Protein AF-A0A138ZX22-F1 (afdb_monomer)

Secondary structure (DSSP, 8-state):
-EEEETHHHHHHHHHHTT--HHHHHHHS-SHHHHHS-HHHHHHHHHHHHHHTT--TT-BHHHHHHHH---EEEEEEETTTTEEEEEETTTSTTSBHHHHHHHHT--TTTSPPEEETTEEEEEGGGT-S--HHHHHTTS-EEEEEPPPSS-TTS---EEEEE-S----------

Organism: Gonapodya prolifera (strain JEL478) (NCBI:txid1344416)

Nearest PDB structures (foldseek):
  5fya-assembly1_B  TM=8.060E-01  e=3.673E-06  Pseudomonas aeruginosa PAO1
  4kyi-assembly4_G  TM=5.612E-01  e=1.450E-03  Legionella pneumophila subsp. pneumophila str. Philadelphia 1
  4kyi-assembly2_C  TM=5.123E-01  e=6.381E-04  Legionella pneumophila subsp. pneumophila str. Philadelphia 1
  4akf-assembly1_A-2  TM=5.218E-01  e=5.263E-03  Legionella pneumophila
  4kyi-assembly3_E  TM=4.974E-01  e=1.063E-02  Legionella pneumophila subsp. pneumophila str. Philadelphia 1

Mean predicted aligned error: 7.38 Å

Foldseek 3Di:
DKEWFAVLLLVRLLVLLPDDPVNVCVQCVDVCSRLPALVSVLVSSQVSSVVSVHHSQAFLQNSCVVSVDWYWAWWQWPVVRAIDTDHCVRRGNHGSSLSNSQRNQAPPRHAWGDDPNITTHHRLVHPQFPVVVVVPPADKDKDWDDDPVDNPDRTIIMIDGDPDDDDRDDDDD

InterPro domains:
  IPR002641 Patatin-like phospholipase domain [PF01734] (1-134)
  IPR002641 Patatin-like phospholipase domain [PS51635] (1-135)
  IPR016035 Acyl transferase/acyl hydrolase/lysophospholipase [SSF52151] (2-134)

Radius of gyration: 15.32 Å; Cα contacts (8 Å, |Δi|>4): 337; chains: 1; bounding box: 40×38×37 Å

pLDDT: mean 84.05, std 19.51, range [26.23, 98.75]

Sequence (173 aa):
MWVGVSVGGLIAALMVAGYSPEELYNVIKNPEDLLGDHDARKVMVESLLQKRGFSPTVTLRDFAAATKKTLILVATSLNRGGPVYLSHMTAPDTTVVDAACATSAIPLYFPPVSFDGDTFVDGCISDPYPVDIACITRPTLGIRIKDSAHPGMCGASVLGVGSHVGPCLTEWK

Structure (mmCIF, N/CA/C/O backbone):
data_AF-A0A138ZX22-F1
#
_entry.id   AF-A0A138ZX22-F1
#
loop_
_atom_site.group_PDB
_atom_site.id
_atom_site.type_symbol
_atom_site.label_atom_id
_atom_site.label_alt_id
_atom_site.label_comp_id
_atom_site.label_asym_id
_atom_site.label_entity_id
_atom_site.label_seq_id
_atom_site.pdbx_PDB_ins_code
_atom_site.Cartn_x
_atom_site.Cartn_y
_atom_site.Cartn_z
_atom_site.occupancy
_atom_site.B_iso_or_equiv
_atom_site.auth_seq_id
_atom_site.auth_comp_id
_atom_site.auth_asym_id
_atom_site.auth_atom_id
_atom_site.pdbx_PDB_model_num
ATOM 1 N N . MET A 1 1 ? -14.812 3.853 -1.552 1.00 88.06 1 MET A N 1
ATOM 2 C CA . MET A 1 1 ? -13.707 3.083 -2.157 1.00 88.06 1 MET A CA 1
ATOM 3 C C . MET A 1 1 ? -12.515 4.013 -2.243 1.00 88.06 1 MET A C 1
ATOM 5 O O . MET A 1 1 ? -12.723 5.213 -2.388 1.00 88.06 1 MET A O 1
ATOM 9 N N . TRP A 1 2 ? -11.319 3.466 -2.096 1.00 94.00 2 TRP A N 1
ATOM 10 C CA . TRP A 1 2 ? -10.052 4.174 -2.195 1.00 94.00 2 TRP A CA 1
ATOM 11 C C . TRP A 1 2 ? -9.176 3.428 -3.183 1.00 94.00 2 TRP A C 1
ATOM 13 O O . TRP A 1 2 ? -9.053 2.207 -3.076 1.00 94.00 2 TRP A O 1
ATOM 23 N N . VAL A 1 3 ? -8.605 4.154 -4.135 1.00 94.12 3 VAL A N 1
ATOM 24 C CA . VAL A 1 3 ? -7.662 3.610 -5.111 1.00 94.12 3 VAL A CA 1
ATOM 25 C C . VAL A 1 3 ? -6.407 4.463 -5.055 1.00 94.12 3 VAL A C 1
ATOM 27 O O . VAL A 1 3 ? -6.500 5.689 -5.065 1.00 94.12 3 VAL A O 1
ATOM 30 N N . GLY A 1 4 ? -5.241 3.840 -4.961 1.00 94.00 4 GLY A N 1
ATOM 31 C CA . GLY A 1 4 ? -3.985 4.572 -4.910 1.00 94.00 4 GLY A CA 1
ATOM 32 C C . GLY A 1 4 ? -2.848 3.809 -5.563 1.00 94.00 4 GLY A C 1
ATOM 33 O O . GLY A 1 4 ? -2.847 2.577 -5.609 1.00 94.00 4 GLY A O 1
ATOM 34 N N . VAL A 1 5 ? -1.884 4.572 -6.064 1.00 94.88 5 VAL A N 1
ATOM 35 C CA . VAL A 1 5 ? -0.669 4.064 -6.697 1.00 94.88 5 VAL A CA 1
ATOM 36 C C . VAL A 1 5 ? 0.559 4.727 -6.082 1.00 94.88 5 VAL A C 1
ATOM 38 O O . VAL A 1 5 ? 0.539 5.930 -5.793 1.00 94.88 5 VAL A O 1
ATOM 41 N N . SER A 1 6 ? 1.616 3.947 -5.853 1.00 93.88 6 SER A N 1
ATOM 42 C CA . SER A 1 6 ? 2.861 4.409 -5.238 1.00 93.88 6 SER A CA 1
ATOM 43 C C . SER A 1 6 ? 2.597 5.119 -3.899 1.00 93.88 6 SER A C 1
ATOM 45 O O . SER A 1 6 ? 1.847 4.612 -3.061 1.00 93.88 6 SER A O 1
ATOM 47 N N . VAL A 1 7 ? 3.145 6.319 -3.692 1.00 90.50 7 VAL A N 1
ATOM 48 C CA . VAL A 1 7 ? 2.872 7.164 -2.513 1.00 90.50 7 VAL A CA 1
ATOM 49 C C . VAL A 1 7 ? 1.371 7.399 -2.302 1.00 90.50 7 VAL A C 1
ATOM 51 O O . VAL A 1 7 ? 0.897 7.392 -1.167 1.00 90.50 7 VAL A O 1
ATOM 54 N N . GLY A 1 8 ? 0.591 7.544 -3.375 1.00 91.62 8 GLY A N 1
ATOM 55 C CA . GLY A 1 8 ? -0.863 7.670 -3.274 1.00 91.62 8 GLY A CA 1
ATOM 56 C C . GLY A 1 8 ? -1.540 6.403 -2.740 1.00 91.62 8 GLY A C 1
ATOM 57 O O . GLY A 1 8 ? -2.554 6.497 -2.052 1.00 91.62 8 GLY A O 1
ATOM 58 N N . GLY A 1 9 ? -0.948 5.230 -2.979 1.00 94.31 9 GLY A N 1
ATOM 59 C CA . GLY A 1 9 ? -1.344 3.954 -2.381 1.00 94.31 9 GLY A CA 1
ATOM 60 C C . GLY A 1 9 ? -1.073 3.895 -0.878 1.00 94.31 9 GLY A C 1
ATOM 61 O O . GLY A 1 9 ? -1.960 3.514 -0.112 1.00 94.31 9 GLY A O 1
ATOM 62 N N . LEU A 1 10 ? 0.103 4.358 -0.439 1.00 93.50 10 LEU A N 1
ATOM 63 C CA . LEU A 1 10 ? 0.443 4.478 0.987 1.00 93.50 10 LEU A CA 1
ATOM 64 C C . LEU A 1 10 ? -0.539 5.406 1.714 1.00 93.50 10 LEU A C 1
ATOM 66 O O . LEU A 1 10 ? -1.124 5.031 2.731 1.00 93.50 10 LEU A O 1
ATOM 70 N N . ILE A 1 11 ? -0.780 6.592 1.148 1.00 93.56 11 ILE A N 1
ATOM 71 C CA . ILE A 1 11 ? -1.742 7.568 1.674 1.00 93.56 11 ILE A CA 1
ATOM 72 C C . ILE A 1 11 ? -3.144 6.952 1.731 1.00 93.56 11 ILE A C 1
ATOM 74 O O . ILE A 1 11 ? -3.789 7.009 2.777 1.00 93.56 11 ILE A O 1
ATOM 78 N N . ALA A 1 12 ? -3.606 6.309 0.653 1.00 94.75 12 ALA A N 1
ATOM 79 C CA . ALA A 1 12 ? -4.914 5.657 0.613 1.00 94.75 12 ALA A CA 1
ATOM 80 C C . ALA A 1 12 ? -5.066 4.590 1.708 1.00 94.75 12 ALA A C 1
ATOM 82 O O . ALA A 1 12 ? -6.082 4.572 2.405 1.00 94.75 12 ALA A O 1
ATOM 83 N N . ALA A 1 13 ? -4.061 3.730 1.896 1.00 96.56 13 ALA A N 1
ATOM 84 C CA . ALA A 1 13 ? -4.084 2.690 2.921 1.00 96.56 13 ALA A CA 1
ATOM 85 C C . ALA A 1 13 ? -4.209 3.286 4.332 1.00 96.56 13 ALA A C 1
ATOM 87 O O . ALA A 1 13 ? -5.062 2.858 5.116 1.00 96.56 13 ALA A O 1
ATOM 88 N N . LEU A 1 14 ? -3.431 4.328 4.637 1.00 95.75 14 LEU A N 1
ATOM 89 C CA . LEU A 1 14 ? -3.465 4.978 5.947 1.00 95.75 14 LEU A CA 1
ATOM 90 C C . LEU A 1 14 ? -4.763 5.777 6.173 1.00 95.75 14 LEU A C 1
ATOM 92 O O . LEU A 1 14 ? -5.339 5.724 7.261 1.00 95.75 14 LEU A O 1
ATOM 96 N N . MET A 1 15 ? -5.302 6.446 5.150 1.00 95.81 15 MET A N 1
ATOM 97 C CA . MET A 1 15 ? -6.623 7.089 5.241 1.00 95.81 15 MET A CA 1
ATOM 98 C C . MET A 1 15 ? -7.744 6.066 5.480 1.00 95.81 15 MET A C 1
ATOM 100 O O . MET A 1 15 ? -8.677 6.313 6.255 1.00 95.81 15 MET A O 1
ATOM 104 N N . VAL A 1 16 ? -7.664 4.884 4.858 1.00 97.00 16 VAL A N 1
ATOM 105 C CA . VAL A 1 16 ? -8.605 3.785 5.123 1.00 97.00 16 VAL A CA 1
ATOM 106 C C . VAL A 1 16 ? -8.474 3.286 6.563 1.00 97.00 16 VAL A C 1
ATOM 108 O O . VAL A 1 16 ? -9.510 3.098 7.208 1.00 97.00 16 VAL A O 1
ATOM 111 N N . ALA A 1 17 ? -7.244 3.186 7.081 1.00 96.94 17 ALA A N 1
ATOM 112 C CA . ALA A 1 17 ? -6.942 2.830 8.471 1.00 96.94 17 ALA A CA 1
ATOM 113 C C . ALA A 1 17 ? -7.414 3.880 9.499 1.00 96.94 17 ALA A C 1
ATOM 115 O O . ALA A 1 17 ? -7.416 3.605 10.696 1.00 96.94 17 ALA A O 1
ATOM 116 N N . GLY A 1 18 ? -7.845 5.064 9.051 1.00 96.31 18 GLY A N 1
ATOM 117 C CA . GLY A 1 18 ? -8.463 6.088 9.897 1.00 96.31 18 GLY A CA 1
ATOM 118 C C . GLY A 1 18 ? -7.591 7.307 10.182 1.00 96.31 18 GLY A C 1
ATOM 119 O O . GLY A 1 18 ? -7.958 8.102 11.039 1.00 96.31 18 GLY A O 1
ATOM 120 N N . TYR A 1 19 ? -6.465 7.475 9.485 1.00 95.88 19 TYR A N 1
ATOM 121 C CA . TYR A 1 19 ? -5.678 8.704 9.570 1.00 95.88 19 TYR A CA 1
ATOM 122 C C . TYR A 1 19 ? -6.355 9.876 8.847 1.00 95.88 19 TYR A C 1
ATOM 124 O O . TYR A 1 19 ? -6.891 9.716 7.745 1.00 95.88 19 TYR A O 1
ATOM 132 N N . SER A 1 20 ? -6.295 11.064 9.449 1.00 94.62 20 SER A N 1
ATOM 133 C CA . SER A 1 20 ? -6.691 12.315 8.798 1.00 94.62 20 SER A CA 1
ATOM 134 C C . SER A 1 20 ? -5.573 12.847 7.883 1.00 94.62 20 SER A C 1
ATOM 136 O O . SER A 1 20 ? -4.402 12.523 8.093 1.00 94.62 20 SER A O 1
ATOM 138 N N . PRO A 1 21 ? -5.884 13.701 6.887 1.00 90.69 21 PRO A N 1
ATOM 139 C CA . PRO A 1 21 ? -4.858 14.343 6.061 1.00 90.69 21 PRO A CA 1
ATOM 140 C C . PRO A 1 21 ? -3.802 15.116 6.866 1.00 90.69 21 PRO A C 1
ATOM 142 O O . PRO A 1 21 ? -2.635 15.121 6.491 1.00 90.69 21 PRO A O 1
ATOM 145 N N . GLU A 1 22 ? -4.194 15.735 7.981 1.00 92.00 22 GLU A N 1
ATOM 146 C CA . GLU A 1 22 ? -3.284 16.475 8.864 1.00 92.00 22 GLU A CA 1
ATOM 147 C C . GLU A 1 22 ? -2.315 15.538 9.596 1.00 92.00 22 GLU A C 1
ATOM 149 O O . GLU A 1 22 ? -1.114 15.799 9.661 1.00 92.00 22 GLU A O 1
ATOM 154 N N . GLU A 1 23 ? -2.812 14.410 10.107 1.00 93.56 23 GLU A N 1
ATOM 155 C CA . GLU A 1 23 ? -1.958 13.403 10.737 1.00 93.56 23 GLU A CA 1
ATOM 156 C C . GLU A 1 23 ? -0.982 12.802 9.731 1.00 93.56 23 GLU A C 1
ATOM 158 O O . GLU A 1 23 ? 0.188 12.617 10.057 1.00 93.56 23 GLU A O 1
ATOM 163 N N . LEU A 1 24 ? -1.445 12.539 8.504 1.00 91.44 24 LEU A N 1
ATOM 164 C CA . LEU A 1 24 ? -0.574 12.062 7.438 1.00 91.44 24 LEU A CA 1
ATOM 165 C C . LEU A 1 24 ? 0.493 13.090 7.115 1.00 91.44 24 LEU A C 1
ATOM 167 O O . LEU A 1 24 ? 1.662 12.735 7.148 1.00 91.44 24 LEU A O 1
ATOM 171 N N . TYR A 1 25 ? 0.128 14.355 6.905 1.00 89.88 25 TYR A N 1
ATOM 172 C CA . TYR A 1 25 ? 1.103 15.415 6.663 1.00 89.88 25 TYR A CA 1
ATOM 173 C C . TYR A 1 25 ? 2.203 15.430 7.729 1.00 89.88 25 TYR A C 1
ATOM 175 O O . TYR A 1 25 ? 3.375 15.478 7.387 1.00 89.88 25 TYR A O 1
ATOM 183 N N . ASN A 1 26 ? 1.856 15.286 9.008 1.00 88.94 26 ASN A N 1
ATOM 184 C CA . ASN A 1 26 ? 2.845 15.255 10.087 1.00 88.94 26 ASN A CA 1
ATOM 185 C C . ASN A 1 26 ? 3.768 14.023 10.061 1.00 88.94 26 ASN A C 1
ATOM 187 O O . ASN A 1 26 ? 4.890 14.104 10.563 1.00 88.94 26 ASN A O 1
ATOM 191 N N . VAL A 1 27 ? 3.303 12.907 9.495 1.00 86.06 27 VAL A N 1
ATOM 192 C CA . VAL A 1 27 ? 4.064 11.658 9.332 1.00 86.06 27 VAL A CA 1
ATOM 193 C C . VAL A 1 27 ? 4.952 11.680 8.086 1.00 86.06 27 VAL A C 1
ATOM 195 O O . VAL A 1 27 ? 6.053 11.154 8.148 1.00 86.06 27 VAL A O 1
ATOM 198 N N . ILE A 1 28 ? 4.490 12.270 6.977 1.00 83.44 28 ILE A N 1
ATOM 199 C CA . ILE A 1 28 ? 5.174 12.244 5.665 1.00 83.44 28 ILE A CA 1
ATOM 200 C C . ILE A 1 28 ? 5.646 13.630 5.203 1.00 83.44 28 ILE A C 1
ATOM 202 O O . ILE A 1 28 ? 5.726 13.902 4.004 1.00 83.44 28 ILE A O 1
ATOM 206 N N . LYS A 1 29 ? 5.912 14.542 6.144 1.00 82.94 29 LYS A N 1
ATOM 207 C CA . LYS A 1 29 ? 6.287 15.931 5.828 1.00 82.94 29 LYS A CA 1
ATOM 208 C C . LYS A 1 29 ? 7.636 16.036 5.123 1.00 82.94 29 LYS A C 1
ATOM 210 O O . LYS A 1 29 ? 7.840 17.014 4.404 1.00 82.94 29 LYS A O 1
ATOM 215 N N . ASN A 1 30 ? 8.548 15.085 5.341 1.00 80.38 30 ASN A N 1
ATOM 216 C CA . ASN A 1 30 ? 9.858 15.116 4.714 1.00 80.38 30 ASN A CA 1
ATOM 217 C C . ASN A 1 30 ? 9.965 14.052 3.607 1.00 80.38 30 ASN A C 1
ATOM 219 O O . ASN A 1 30 ? 9.443 12.945 3.760 1.00 80.38 30 ASN A O 1
ATOM 223 N N . PRO A 1 31 ? 10.664 14.340 2.495 1.00 71.44 31 PRO A N 1
ATOM 224 C CA . PRO A 1 31 ? 10.849 13.379 1.409 1.00 71.44 31 PRO A CA 1
ATOM 225 C C . PRO A 1 31 ? 11.473 12.049 1.852 1.00 71.44 31 PRO A C 1
ATOM 227 O O . PRO A 1 31 ? 11.092 10.998 1.340 1.00 71.44 31 PRO A O 1
ATOM 230 N N . GLU A 1 32 ? 12.398 12.075 2.813 1.00 76.06 32 GLU A N 1
ATOM 231 C CA . GLU A 1 32 ? 13.055 10.892 3.380 1.00 76.06 32 GLU A CA 1
ATOM 232 C C . GLU A 1 32 ? 12.098 9.938 4.108 1.00 76.06 32 GLU A C 1
ATOM 234 O O . GLU A 1 32 ? 12.382 8.745 4.182 1.00 76.06 32 GLU A O 1
ATOM 239 N N . ASP A 1 33 ? 10.938 10.416 4.567 1.00 74.12 33 ASP A N 1
ATOM 240 C CA . ASP A 1 33 ? 9.917 9.566 5.192 1.00 74.12 33 ASP A CA 1
ATOM 241 C C . ASP A 1 33 ? 9.273 8.618 4.153 1.00 74.12 33 ASP A C 1
ATOM 243 O O . ASP A 1 33 ? 8.776 7.542 4.485 1.00 74.12 33 ASP A O 1
ATOM 247 N N . LEU A 1 34 ? 9.306 8.997 2.867 1.00 72.81 34 LEU A N 1
ATOM 248 C CA . LEU A 1 34 ? 8.736 8.239 1.745 1.00 72.81 34 LEU A CA 1
ATOM 249 C C . LEU A 1 34 ? 9.798 7.562 0.869 1.00 72.81 34 LEU A C 1
ATOM 251 O O . LEU A 1 34 ? 9.573 6.465 0.353 1.00 72.81 34 LEU A O 1
ATOM 255 N N . LEU A 1 35 ? 10.934 8.235 0.686 1.00 72.06 35 LEU A N 1
ATOM 256 C CA . LEU A 1 35 ? 12.061 7.814 -0.146 1.00 72.06 35 LEU A CA 1
ATOM 257 C C . LEU A 1 35 ? 13.216 7.249 0.691 1.00 72.06 35 LEU A C 1
ATOM 259 O O . LEU A 1 35 ? 14.313 7.081 0.177 1.00 72.06 35 LEU A O 1
ATOM 263 N N . GLY A 1 36 ? 13.015 6.991 1.979 1.00 75.00 36 GLY A N 1
ATOM 264 C CA . GLY A 1 36 ? 14.026 6.373 2.832 1.00 75.00 36 GLY A CA 1
ATOM 265 C C . GLY A 1 36 ? 14.321 4.919 2.457 1.00 75.00 36 GLY A C 1
ATOM 266 O O . GLY A 1 36 ? 13.964 4.436 1.387 1.00 75.00 36 GLY A O 1
ATOM 267 N N . ASP A 1 37 ? 14.974 4.204 3.365 1.00 82.06 37 ASP A N 1
ATOM 268 C CA . ASP A 1 37 ? 15.266 2.780 3.215 1.00 82.06 37 ASP A CA 1
ATOM 269 C C . ASP A 1 37 ? 13.985 1.916 3.083 1.00 82.06 37 ASP A C 1
ATOM 271 O O . ASP A 1 37 ? 12.946 2.216 3.683 1.00 82.06 37 ASP A O 1
ATOM 275 N N . HIS A 1 38 ? 14.045 0.840 2.286 1.00 81.25 38 HIS A N 1
ATOM 276 C CA . HIS A 1 38 ? 12.888 -0.031 2.031 1.00 81.25 38 HIS A CA 1
ATOM 277 C C . HIS A 1 38 ? 12.349 -0.670 3.314 1.00 81.25 38 HIS A C 1
ATOM 279 O O . HIS A 1 38 ? 11.132 -0.673 3.538 1.00 81.25 38 HIS A O 1
ATOM 285 N N . ASP A 1 39 ? 13.247 -1.187 4.155 1.00 86.19 39 ASP A N 1
ATOM 286 C CA . ASP A 1 39 ? 12.878 -1.851 5.402 1.00 86.19 39 ASP A CA 1
ATOM 287 C C . ASP A 1 39 ? 12.327 -0.824 6.391 1.00 86.19 39 ASP A C 1
ATOM 289 O O . ASP A 1 39 ? 11.290 -1.059 7.016 1.00 86.19 39 ASP A O 1
ATOM 293 N N . ALA A 1 40 ? 12.933 0.365 6.455 1.00 85.25 40 ALA A N 1
ATOM 294 C CA . ALA A 1 40 ? 12.416 1.476 7.253 1.00 85.25 40 ALA A CA 1
ATOM 295 C C . ALA A 1 40 ? 10.981 1.863 6.852 1.00 85.25 40 ALA A C 1
ATOM 297 O O . ALA A 1 40 ? 10.125 2.056 7.719 1.00 85.25 40 ALA A O 1
ATOM 298 N N . ARG A 1 41 ? 10.677 1.916 5.550 1.00 85.69 41 ARG A N 1
ATOM 299 C CA . ARG A 1 41 ? 9.323 2.205 5.057 1.00 85.69 41 ARG A CA 1
ATOM 300 C C . ARG A 1 41 ? 8.336 1.095 5.414 1.00 85.69 41 ARG A C 1
ATOM 302 O O . ARG A 1 41 ? 7.218 1.394 5.833 1.00 85.69 41 ARG A O 1
ATOM 309 N N . LYS A 1 42 ? 8.728 -0.175 5.272 1.00 91.25 42 LYS A N 1
ATOM 310 C CA . LYS A 1 42 ? 7.896 -1.314 5.688 1.00 91.25 42 LYS A CA 1
ATOM 311 C C . LYS A 1 42 ? 7.548 -1.214 7.176 1.00 91.25 42 LYS A C 1
ATOM 313 O O . LYS A 1 42 ? 6.369 -1.220 7.529 1.00 91.25 42 LYS A O 1
ATOM 318 N N . VAL A 1 43 ? 8.558 -1.007 8.021 1.00 92.19 43 VAL A N 1
ATOM 319 C CA . VAL A 1 43 ? 8.403 -0.817 9.472 1.00 92.19 43 VAL A CA 1
ATOM 320 C C . VAL A 1 43 ? 7.527 0.398 9.791 1.00 92.19 43 VAL A C 1
ATOM 322 O O . VAL A 1 43 ? 6.700 0.345 10.704 1.00 92.19 43 VAL A O 1
ATOM 325 N N . MET A 1 44 ? 7.653 1.489 9.031 1.00 90.94 44 MET A N 1
ATOM 326 C CA . MET A 1 44 ? 6.793 2.662 9.182 1.00 90.94 44 MET A CA 1
ATOM 327 C C . MET A 1 44 ? 5.321 2.306 8.938 1.00 90.94 44 MET A C 1
ATOM 329 O O . MET A 1 44 ? 4.477 2.621 9.780 1.00 90.94 44 MET A O 1
ATOM 333 N N . VAL A 1 45 ? 4.998 1.634 7.828 1.00 93.38 45 VAL A N 1
ATOM 334 C CA . VAL A 1 45 ? 3.613 1.239 7.516 1.00 93.38 45 VAL A CA 1
ATOM 335 C C . VAL A 1 45 ? 3.067 0.287 8.584 1.00 93.38 45 VAL A C 1
ATOM 337 O O . VAL A 1 45 ? 1.958 0.501 9.074 1.00 93.38 45 VAL A O 1
ATOM 340 N N . GLU A 1 46 ? 3.853 -0.706 9.008 1.00 96.00 46 GLU A N 1
ATOM 341 C CA . GLU A 1 46 ? 3.495 -1.624 10.098 1.00 96.00 46 GLU A CA 1
ATOM 342 C C . GLU A 1 46 ? 3.176 -0.869 11.397 1.00 96.00 46 GLU A C 1
ATOM 344 O O . GLU A 1 46 ? 2.112 -1.065 11.988 1.00 96.00 46 GLU A O 1
ATOM 349 N N . SER A 1 47 ? 4.054 0.050 11.810 1.00 95.38 47 SER A N 1
ATOM 350 C CA . SER A 1 47 ? 3.882 0.844 13.030 1.00 95.38 47 SER A CA 1
ATOM 351 C C . SER A 1 47 ? 2.638 1.735 12.977 1.00 95.38 47 SER A C 1
ATOM 353 O O . SER A 1 47 ? 1.915 1.865 13.968 1.00 95.38 47 SER A O 1
ATOM 355 N N . LEU A 1 48 ? 2.356 2.349 11.826 1.00 95.50 48 LEU A N 1
ATOM 356 C CA . LEU A 1 48 ? 1.175 3.196 11.649 1.00 95.50 48 LEU A CA 1
ATOM 357 C C . LEU A 1 48 ? -0.122 2.373 11.661 1.00 95.50 48 LEU A C 1
ATOM 3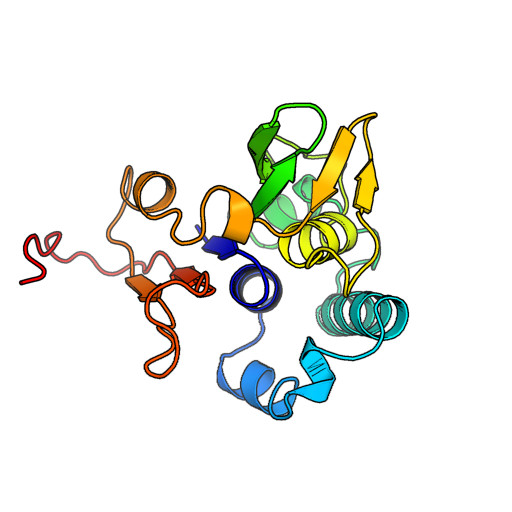59 O O . LEU A 1 48 ? -1.101 2.768 12.293 1.00 95.50 48 LEU A O 1
ATOM 363 N N . LEU A 1 49 ? -0.132 1.190 11.045 1.00 97.50 49 LEU A N 1
ATOM 364 C CA . LEU A 1 49 ? -1.272 0.274 11.130 1.00 97.50 49 LEU A CA 1
ATOM 365 C C . LEU A 1 49 ? -1.516 -0.190 12.574 1.00 97.50 49 LEU A C 1
ATOM 367 O O . LEU A 1 49 ? -2.652 -0.132 13.055 1.00 97.50 49 LEU A O 1
ATOM 371 N N . GLN A 1 50 ? -0.455 -0.541 13.305 1.00 97.75 50 GLN A N 1
ATOM 372 C CA . GLN A 1 50 ? -0.539 -0.908 14.723 1.00 97.75 50 GLN A CA 1
ATOM 373 C C . GLN A 1 50 ? -1.107 0.212 15.593 1.00 97.75 50 GLN A C 1
ATOM 375 O O . GLN A 1 50 ? -1.971 -0.040 16.433 1.00 97.75 50 GLN A O 1
ATOM 380 N N . LYS A 1 51 ? -0.697 1.466 15.363 1.00 97.31 51 LYS A N 1
ATOM 381 C CA . LYS A 1 51 ? -1.246 2.645 16.063 1.00 97.31 51 LYS A CA 1
ATOM 382 C C . LYS A 1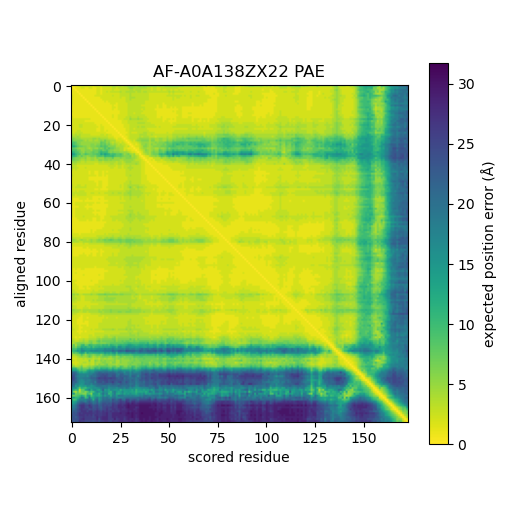 51 ? -2.749 2.842 15.830 1.00 97.31 51 LYS A C 1
ATOM 384 O O . LYS A 1 51 ? -3.394 3.548 16.604 1.00 97.31 51 LYS A O 1
ATOM 389 N N . ARG A 1 52 ? -3.317 2.220 14.792 1.00 97.31 52 ARG A N 1
ATOM 390 C CA . ARG A 1 52 ? -4.760 2.191 14.503 1.00 97.31 52 ARG A CA 1
ATOM 391 C C . ARG A 1 52 ? -5.440 0.875 14.880 1.00 97.31 52 ARG A C 1
ATOM 393 O O . ARG A 1 52 ? -6.603 0.679 14.547 1.00 97.31 52 ARG A O 1
ATOM 400 N N . GLY A 1 53 ? -4.750 0.004 15.614 1.00 97.56 53 GLY A N 1
ATOM 401 C CA . GLY A 1 53 ? -5.300 -1.255 16.114 1.00 97.56 53 GLY A CA 1
ATOM 402 C C . GLY A 1 53 ? -5.303 -2.391 15.092 1.00 97.56 53 GLY A C 1
ATOM 403 O O . GLY A 1 53 ? -5.973 -3.396 15.313 1.00 97.56 53 GLY A O 1
ATOM 404 N N . PHE A 1 54 ? -4.567 -2.259 13.986 1.00 98.25 54 PHE A N 1
ATOM 405 C CA . PHE A 1 54 ? -4.408 -3.330 13.006 1.00 98.25 54 PHE A CA 1
ATOM 406 C C . PHE A 1 54 ? -3.133 -4.138 13.265 1.00 98.25 54 PHE A C 1
ATOM 408 O O . PHE A 1 54 ? -2.099 -3.593 13.647 1.00 98.25 54 PHE A O 1
ATOM 415 N N . SER A 1 55 ? -3.187 -5.449 13.021 1.00 97.81 55 SER A N 1
ATOM 416 C CA . SER A 1 55 ? -1.982 -6.286 13.003 1.00 97.81 55 SER A CA 1
ATOM 417 C C . SER A 1 55 ? -1.039 -5.844 11.868 1.00 97.81 55 SER A C 1
ATOM 419 O O . SER A 1 55 ? -1.540 -5.542 10.784 1.00 97.81 55 SER A O 1
ATOM 421 N N . PRO A 1 56 ? 0.299 -5.887 12.038 1.00 95.81 56 PRO A N 1
ATOM 422 C CA . PRO A 1 56 ? 1.260 -5.727 10.935 1.00 95.81 56 PRO A CA 1
ATOM 423 C C . PRO A 1 56 ? 1.000 -6.675 9.762 1.00 95.81 56 PRO A C 1
ATOM 425 O O . PRO A 1 56 ? 1.265 -6.354 8.612 1.00 95.81 56 PRO A O 1
ATOM 428 N N . THR A 1 57 ? 0.439 -7.845 10.057 1.00 97.69 57 THR A N 1
ATOM 429 C CA . THR A 1 57 ? 0.115 -8.887 9.082 1.00 97.69 57 THR A CA 1
ATOM 430 C C . THR A 1 57 ? -1.362 -8.895 8.691 1.00 97.69 57 THR A C 1
ATOM 432 O O . THR A 1 57 ? -1.850 -9.896 8.174 1.00 97.69 57 THR A O 1
ATOM 435 N N . VAL A 1 58 ? -2.109 -7.814 8.962 1.00 98.56 58 VAL A N 1
ATOM 436 C CA . VAL A 1 58 ? -3.527 -7.736 8.587 1.00 98.56 58 VAL A CA 1
ATOM 437 C C . VAL A 1 58 ? -3.677 -7.953 7.081 1.00 98.56 58 VAL A C 1
ATOM 439 O O . VAL A 1 58 ? -3.032 -7.282 6.271 1.00 98.56 58 VAL A O 1
ATOM 442 N N . THR A 1 59 ? -4.519 -8.911 6.704 1.00 98.75 59 THR A N 1
ATOM 443 C CA . THR A 1 59 ? -4.793 -9.220 5.300 1.00 98.75 59 THR A CA 1
ATOM 444 C C . THR A 1 59 ? -5.676 -8.140 4.678 1.00 98.75 59 THR A C 1
ATOM 446 O O . THR A 1 59 ? -6.433 -7.458 5.377 1.00 98.75 59 THR A O 1
ATOM 449 N N . LEU A 1 60 ? -5.636 -7.982 3.353 1.00 98.62 60 LEU A N 1
ATOM 450 C CA . LEU A 1 60 ? -6.544 -7.072 2.646 1.00 98.62 60 LEU A CA 1
ATOM 451 C C . LEU A 1 60 ? -8.018 -7.422 2.911 1.00 98.62 60 LEU A C 1
ATOM 453 O O . LEU A 1 60 ? -8.856 -6.520 3.007 1.00 98.62 60 LEU A O 1
ATOM 457 N N . ARG A 1 61 ? -8.332 -8.714 3.083 1.00 98.69 61 ARG A N 1
ATOM 458 C CA . ARG A 1 61 ? -9.662 -9.208 3.470 1.00 98.69 61 ARG A CA 1
ATOM 459 C C . ARG A 1 61 ? -10.096 -8.693 4.838 1.00 98.69 61 ARG A C 1
ATOM 461 O O . ARG A 1 61 ? -11.152 -8.065 4.942 1.00 98.69 61 ARG A O 1
ATOM 468 N N . ASP A 1 62 ? -9.283 -8.923 5.863 1.00 98.62 62 ASP A N 1
ATOM 469 C CA . ASP A 1 62 ? -9.616 -8.554 7.243 1.00 98.62 62 ASP A CA 1
ATOM 470 C C . ASP A 1 62 ? -9.635 -7.037 7.418 1.00 98.62 62 ASP A C 1
ATOM 472 O O . ASP A 1 62 ? -10.508 -6.487 8.091 1.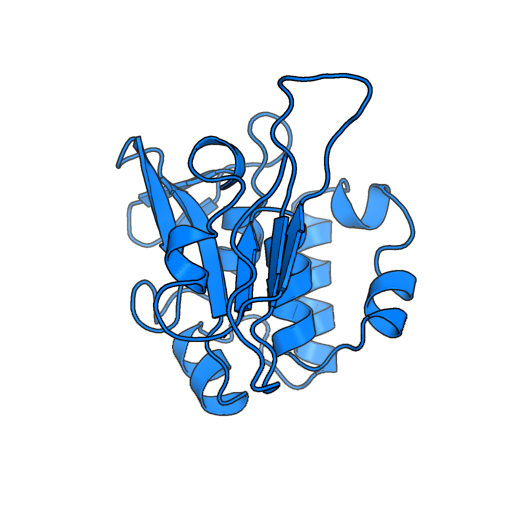00 98.62 62 ASP A O 1
ATOM 476 N N . PHE A 1 63 ? -8.730 -6.339 6.733 1.00 98.56 63 PHE A N 1
ATOM 477 C CA . PHE A 1 63 ? -8.682 -4.885 6.721 1.00 98.56 63 PHE A CA 1
ATOM 478 C C . PHE A 1 63 ? -9.959 -4.271 6.130 1.00 98.56 63 PHE A C 1
ATOM 480 O O . PHE A 1 63 ? -10.550 -3.360 6.721 1.00 98.56 63 PHE A O 1
ATOM 48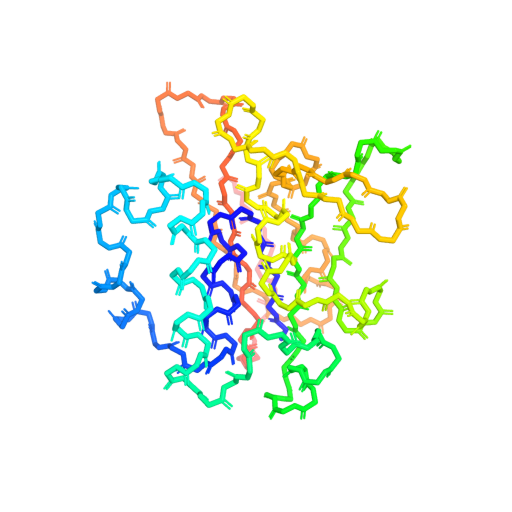7 N N . ALA A 1 64 ? -10.447 -4.798 5.002 1.00 98.44 64 ALA A N 1
ATOM 488 C CA . ALA A 1 64 ? -11.716 -4.367 4.416 1.00 98.44 64 ALA A CA 1
ATOM 489 C C . ALA A 1 64 ? -12.913 -4.723 5.316 1.00 98.44 64 ALA A C 1
ATOM 491 O O . ALA A 1 64 ? -13.831 -3.913 5.481 1.00 98.44 64 ALA A O 1
ATOM 492 N N . ALA A 1 65 ? -12.897 -5.903 5.942 1.00 98.25 65 ALA A N 1
ATOM 493 C CA . ALA A 1 65 ? -13.946 -6.336 6.860 1.00 98.25 65 ALA A CA 1
ATOM 494 C C . ALA A 1 65 ? -14.030 -5.452 8.116 1.00 98.25 65 ALA A C 1
ATOM 496 O O . ALA A 1 65 ? -15.141 -5.144 8.560 1.00 98.25 65 ALA A O 1
ATOM 497 N N . ALA A 1 66 ? -12.891 -5.019 8.658 1.00 98.12 66 ALA A N 1
ATOM 498 C CA . ALA A 1 66 ? -12.811 -4.151 9.828 1.00 98.12 66 ALA A CA 1
ATOM 499 C C . ALA A 1 66 ? -13.200 -2.699 9.506 1.00 98.12 66 ALA A C 1
ATOM 501 O O . ALA A 1 66 ? -13.999 -2.094 10.217 1.00 98.12 66 ALA A O 1
ATOM 502 N N . THR A 1 67 ? -12.689 -2.146 8.404 1.00 97.56 67 THR A N 1
ATOM 503 C CA . THR A 1 67 ? -12.904 -0.731 8.041 1.00 97.56 67 THR A CA 1
ATOM 504 C C . THR A 1 67 ? -14.214 -0.476 7.298 1.00 97.56 67 THR A C 1
ATOM 506 O O . THR A 1 67 ? -14.635 0.676 7.181 1.00 97.56 67 THR A O 1
ATOM 509 N N . LYS A 1 68 ? -14.845 -1.531 6.758 1.00 97.12 68 LYS A N 1
ATOM 510 C CA . LYS A 1 68 ? -15.999 -1.466 5.839 1.00 97.12 68 LYS A CA 1
ATOM 511 C C . LYS A 1 68 ? -15.730 -0.620 4.587 1.00 97.12 68 LYS A C 1
ATOM 513 O O . LYS A 1 68 ? -16.659 -0.123 3.949 1.00 97.12 68 LYS A O 1
ATOM 518 N N . LYS A 1 69 ? -14.457 -0.450 4.219 1.00 94.69 69 LYS A N 1
ATOM 519 C CA . LYS A 1 69 ? -14.007 0.332 3.066 1.00 94.69 69 LYS A CA 1
ATOM 520 C C . LYS A 1 69 ? -13.230 -0.572 2.115 1.00 94.69 69 LYS A C 1
ATOM 522 O O . LYS A 1 69 ? -12.375 -1.344 2.526 1.00 94.69 69 LYS A O 1
ATOM 527 N N . THR A 1 70 ? -13.489 -0.424 0.821 1.00 94.50 70 THR A N 1
ATOM 528 C CA . THR A 1 70 ? -12.664 -1.046 -0.218 1.00 94.50 70 THR A CA 1
ATOM 529 C C . THR A 1 70 ? -11.409 -0.213 -0.446 1.00 94.50 70 THR A C 1
ATOM 531 O O . THR A 1 70 ? -11.533 0.965 -0.795 1.00 94.50 70 THR A O 1
ATOM 534 N N . LEU A 1 71 ? -10.244 -0.840 -0.277 1.00 96.94 71 LEU A N 1
ATOM 535 C CA . LEU A 1 71 ? -8.933 -0.349 -0.695 1.00 96.94 71 LEU A CA 1
ATOM 536 C C . LEU A 1 71 ? -8.478 -1.131 -1.934 1.00 96.94 71 LEU A C 1
ATOM 538 O O . LEU A 1 71 ? -8.596 -2.359 -1.960 1.00 96.94 71 LEU A O 1
ATOM 542 N N . ILE A 1 72 ? -7.974 -0.413 -2.933 1.00 97.12 72 ILE A N 1
ATOM 543 C CA . ILE A 1 72 ? -7.335 -0.961 -4.127 1.00 97.12 72 ILE A CA 1
ATOM 544 C C . ILE A 1 72 ? -5.961 -0.305 -4.262 1.00 97.12 72 ILE A C 1
ATOM 546 O O . ILE A 1 72 ? -5.861 0.921 -4.327 1.00 97.12 72 ILE A O 1
ATOM 550 N N . LEU A 1 73 ? -4.913 -1.120 -4.303 1.00 97.81 73 LEU A N 1
ATOM 551 C CA . LEU A 1 73 ? -3.539 -0.678 -4.517 1.00 97.81 73 LEU A CA 1
ATOM 552 C C . LEU A 1 73 ? -3.058 -1.182 -5.873 1.00 97.81 73 LEU A C 1
ATOM 554 O O . LEU A 1 73 ? -3.209 -2.363 -6.184 1.00 97.81 73 LEU A O 1
ATOM 558 N N . VAL A 1 74 ? -2.511 -0.289 -6.690 1.00 97.50 74 VAL A N 1
ATOM 559 C CA . VAL A 1 74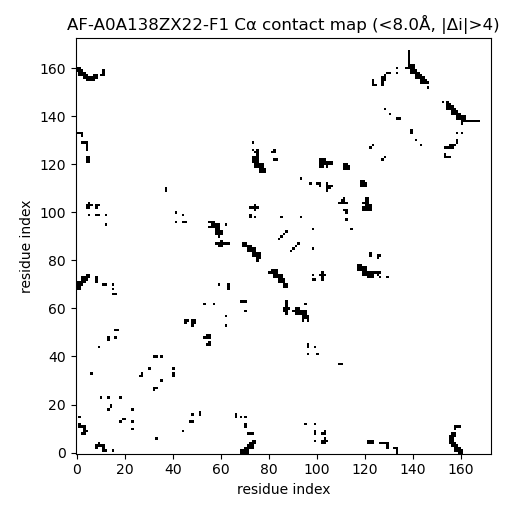 ? -2.044 -0.636 -8.038 1.00 97.50 74 VAL A CA 1
ATOM 560 C C . VAL A 1 74 ? -0.572 -1.010 -7.984 1.00 97.50 74 VAL A C 1
ATOM 562 O O . VAL A 1 74 ? 0.248 -0.195 -7.572 1.00 97.50 74 VAL A O 1
ATOM 565 N N . ALA A 1 75 ? -0.219 -2.211 -8.419 1.00 97.81 75 ALA A N 1
ATOM 566 C CA . ALA A 1 75 ? 1.168 -2.625 -8.608 1.00 97.81 75 ALA A CA 1
ATOM 567 C C . ALA A 1 75 ? 1.380 -3.091 -10.050 1.00 97.81 75 ALA A C 1
ATOM 569 O O . ALA A 1 75 ? 0.433 -3.497 -10.718 1.00 97.81 75 ALA A O 1
ATOM 570 N N . THR A 1 76 ? 2.616 -3.066 -10.534 1.00 98.25 76 THR A N 1
ATOM 571 C CA . THR A 1 76 ? 2.957 -3.627 -11.846 1.00 98.25 76 THR A CA 1
ATOM 572 C C . THR A 1 76 ? 3.511 -5.030 -11.646 1.00 98.25 76 THR A C 1
ATOM 574 O O . THR A 1 76 ? 4.532 -5.190 -10.981 1.00 98.25 76 THR A O 1
ATOM 577 N N . SER A 1 77 ? 2.861 -6.046 -12.213 1.00 98.06 77 SER A N 1
ATOM 578 C CA . SER A 1 77 ? 3.389 -7.415 -12.212 1.00 98.06 77 SER A CA 1
ATOM 579 C C . SER A 1 77 ? 4.423 -7.577 -13.322 1.00 98.06 77 SER A C 1
ATOM 581 O O . SER A 1 77 ? 4.139 -7.319 -14.496 1.00 98.06 77 SER A O 1
ATOM 583 N N . LEU A 1 78 ? 5.610 -8.055 -12.958 1.00 97.06 78 LEU A N 1
ATOM 584 C CA . LEU A 1 78 ? 6.663 -8.406 -13.907 1.00 97.06 78 LEU A CA 1
ATOM 585 C C . LEU A 1 78 ? 6.356 -9.713 -14.645 1.00 97.06 78 LEU A C 1
ATOM 587 O O . LEU A 1 78 ? 6.750 -9.857 -15.799 1.00 97.06 78 LEU A O 1
ATOM 591 N N . ASN A 1 79 ? 5.610 -10.634 -14.028 1.00 96.31 79 ASN A N 1
ATOM 592 C CA . ASN A 1 79 ? 5.255 -11.903 -14.668 1.00 96.31 79 ASN A CA 1
ATOM 593 C C . ASN A 1 79 ? 4.142 -11.721 -15.708 1.00 96.31 79 ASN A C 1
ATOM 595 O O . ASN A 1 79 ? 4.121 -12.414 -16.724 1.0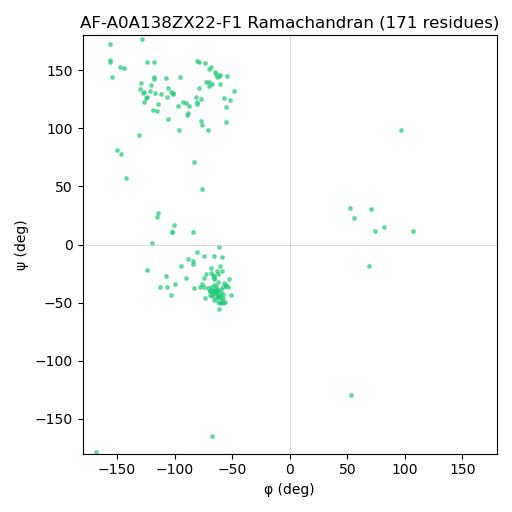0 96.31 79 ASN A O 1
ATOM 599 N N . ARG A 1 80 ? 3.211 -10.791 -15.459 1.00 93.69 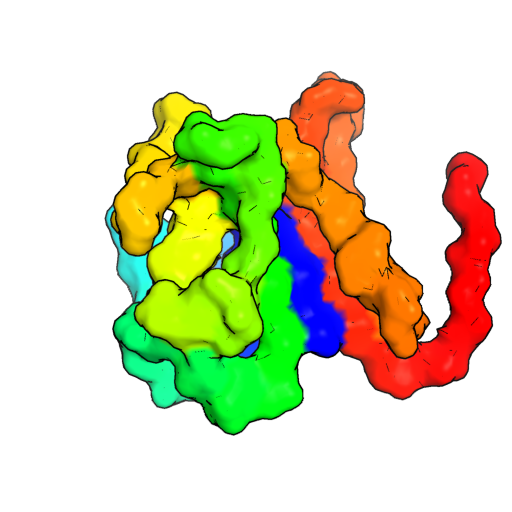80 ARG A N 1
ATOM 600 C CA . ARG A 1 80 ? 2.060 -10.504 -16.331 1.00 93.69 80 ARG A CA 1
ATOM 601 C C . ARG A 1 80 ? 2.320 -9.353 -17.303 1.00 93.69 80 ARG A C 1
ATOM 603 O O . ARG A 1 80 ? 1.593 -9.229 -18.282 1.00 93.69 80 ARG A O 1
ATOM 610 N N . GLY A 1 81 ? 3.322 -8.512 -17.034 1.00 94.62 81 GLY A N 1
ATOM 611 C CA . GLY A 1 81 ? 3.680 -7.363 -17.868 1.00 94.62 81 GLY A CA 1
ATOM 612 C C . GLY A 1 81 ? 2.660 -6.221 -17.833 1.00 94.62 81 GLY A C 1
ATOM 613 O O . GLY A 1 81 ? 2.488 -5.533 -18.835 1.00 94.62 81 GLY A O 1
ATOM 614 N N . GLY A 1 82 ? 1.953 -6.025 -16.716 1.00 95.69 82 GLY A N 1
ATOM 615 C CA . GLY A 1 82 ? 0.861 -5.052 -16.640 1.00 95.69 82 GLY A CA 1
ATOM 616 C C . GLY A 1 82 ? 0.362 -4.761 -15.224 1.00 95.69 82 GLY A C 1
ATOM 617 O O . GLY A 1 82 ? 0.903 -5.308 -14.254 1.00 95.69 82 GLY A O 1
ATOM 618 N N . PRO A 1 83 ? -0.662 -3.897 -15.097 1.00 96.56 83 PRO A N 1
ATOM 619 C CA . PRO A 1 83 ? -1.187 -3.497 -13.803 1.00 96.56 83 PRO A CA 1
ATOM 620 C C . PRO A 1 83 ? -1.930 -4.657 -13.137 1.00 96.56 83 PRO A C 1
ATOM 622 O O . PRO A 1 83 ? -2.684 -5.403 -13.765 1.00 96.56 83 PRO A O 1
ATOM 625 N N . VAL A 1 84 ? -1.734 -4.782 -11.830 1.00 97.25 84 VAL A N 1
ATOM 626 C CA . VAL A 1 84 ? -2.470 -5.673 -10.940 1.00 97.25 84 VAL A CA 1
ATOM 627 C C . VAL A 1 84 ? -3.077 -4.832 -9.829 1.00 97.25 84 VAL A C 1
ATOM 629 O O . VAL A 1 84 ? -2.399 -4.073 -9.138 1.00 97.25 84 VAL A O 1
ATOM 632 N N . TYR A 1 85 ? -4.384 -4.989 -9.660 1.00 97.00 85 TYR A N 1
ATOM 633 C CA . TYR A 1 85 ? -5.180 -4.250 -8.693 1.00 97.00 85 TYR A CA 1
ATOM 634 C C . TYR A 1 85 ? -5.338 -5.093 -7.435 1.00 97.00 85 TYR A C 1
ATOM 636 O O . TYR A 1 85 ? -6.172 -5.995 -7.389 1.00 97.00 85 TYR A O 1
ATOM 644 N N . LEU A 1 86 ? -4.517 -4.827 -6.424 1.00 98.06 86 LEU A N 1
ATOM 645 C CA . LEU A 1 86 ? -4.480 -5.563 -5.163 1.00 98.06 86 LEU A CA 1
ATOM 646 C C . LEU A 1 86 ? -5.604 -5.072 -4.246 1.00 98.06 86 LEU A C 1
ATOM 648 O O . LEU A 1 86 ? -5.683 -3.889 -3.915 1.00 98.06 86 LEU A O 1
ATOM 652 N N . SER A 1 87 ? -6.500 -5.973 -3.850 1.00 97.88 87 SER A N 1
ATOM 653 C CA . SER A 1 87 ? -7.659 -5.658 -3.012 1.00 97.88 87 SER A CA 1
ATOM 654 C C . SER A 1 87 ? -8.147 -6.887 -2.245 1.00 97.88 87 SER A C 1
ATOM 656 O O . SER A 1 87 ? -7.763 -8.014 -2.547 1.00 97.88 87 SER A O 1
ATOM 658 N N . HIS A 1 88 ? -9.100 -6.688 -1.333 1.00 98.06 88 HIS A N 1
ATOM 659 C CA . HIS A 1 88 ? -9.803 -7.777 -0.643 1.00 98.06 88 HIS A CA 1
ATOM 660 C C . HIS A 1 88 ? -10.558 -8.762 -1.561 1.00 98.06 88 HIS A C 1
ATOM 662 O O . HIS A 1 88 ? -11.050 -9.773 -1.071 1.00 98.06 88 HIS A O 1
ATOM 668 N N . MET A 1 89 ? -10.713 -8.465 -2.857 1.00 96.81 89 MET A N 1
ATOM 669 C CA . MET A 1 89 ? -11.379 -9.347 -3.827 1.00 96.81 89 MET A CA 1
ATOM 670 C C . MET A 1 89 ? -10.377 -10.143 -4.665 1.00 96.81 89 MET A C 1
ATOM 672 O O . MET A 1 89 ? -10.658 -11.269 -5.057 1.00 96.81 89 MET A O 1
ATOM 676 N N . THR A 1 90 ? -9.227 -9.543 -4.961 1.00 96.62 90 THR A N 1
ATOM 677 C CA . THR A 1 90 ? -8.260 -10.027 -5.958 1.00 96.62 90 THR A CA 1
ATOM 678 C C . THR A 1 90 ? -6.995 -10.607 -5.336 1.00 96.62 90 THR A C 1
ATOM 680 O O . THR A 1 90 ? -6.373 -11.471 -5.941 1.00 96.62 90 THR A O 1
ATOM 683 N N . ALA A 1 91 ? -6.628 -10.145 -4.141 1.00 97.56 91 ALA A N 1
ATOM 684 C CA . ALA A 1 91 ? -5.440 -10.555 -3.400 1.00 97.56 91 ALA A CA 1
ATOM 685 C C . ALA A 1 91 ? -5.768 -10.616 -1.895 1.00 97.56 91 ALA A C 1
ATOM 687 O O . ALA A 1 91 ? -5.211 -9.871 -1.091 1.00 97.56 91 ALA A O 1
ATOM 688 N N . PRO A 1 92 ? -6.773 -11.410 -1.488 1.00 98.19 92 PRO A N 1
ATOM 689 C CA . PRO A 1 92 ? -7.393 -11.240 -0.183 1.00 98.19 92 PRO A CA 1
ATOM 690 C C . PRO A 1 92 ? -6.518 -11.708 0.987 1.00 98.19 92 PRO A C 1
ATOM 692 O O . PRO A 1 92 ? -6.692 -11.198 2.090 1.00 98.19 92 PRO A O 1
ATOM 695 N N . ASP A 1 93 ? -5.600 -12.647 0.747 1.00 98.19 93 ASP A N 1
ATOM 696 C CA . ASP A 1 93 ? -4.660 -13.187 1.738 1.00 98.19 93 ASP A CA 1
ATOM 697 C C . ASP A 1 93 ? -3.355 -12.384 1.825 1.00 98.19 93 ASP A C 1
ATOM 699 O O . ASP A 1 93 ? -2.599 -12.527 2.783 1.00 98.19 93 ASP A O 1
ATOM 703 N N . THR A 1 94 ? -3.107 -11.489 0.865 1.00 98.12 94 THR A N 1
ATOM 704 C CA . THR A 1 94 ? -1.964 -10.575 0.893 1.00 98.12 94 THR A CA 1
ATOM 705 C C . THR A 1 94 ? -2.132 -9.565 2.024 1.00 98.12 94 THR A C 1
ATOM 707 O O . THR A 1 94 ? -3.225 -9.026 2.243 1.00 98.12 94 THR A O 1
ATOM 710 N N . THR A 1 95 ? -1.051 -9.281 2.749 1.00 98.44 95 THR A N 1
ATOM 711 C CA . THR A 1 95 ? -1.083 -8.277 3.814 1.00 98.44 95 THR A CA 1
ATOM 712 C C . THR A 1 95 ? -1.213 -6.869 3.232 1.00 98.44 95 THR A C 1
ATOM 714 O O . THR A 1 95 ? -0.748 -6.582 2.126 1.00 98.44 95 THR A O 1
ATOM 717 N N . VAL A 1 96 ? -1.831 -5.954 3.986 1.00 98.31 96 VAL A N 1
ATOM 718 C CA . VAL A 1 96 ? -1.889 -4.533 3.596 1.00 98.31 96 VAL A CA 1
ATOM 719 C C . VAL A 1 96 ? -0.481 -3.965 3.425 1.00 98.31 96 VAL A C 1
ATOM 721 O O . VAL A 1 96 ? -0.256 -3.176 2.514 1.00 98.31 96 VAL A O 1
ATOM 724 N N . VAL A 1 97 ? 0.464 -4.390 4.268 1.00 97.44 97 VAL A N 1
ATOM 725 C CA . VAL A 1 97 ? 1.864 -3.953 4.234 1.00 97.44 97 VAL A CA 1
ATOM 726 C C . VAL A 1 97 ? 2.557 -4.415 2.956 1.00 97.44 97 VAL A C 1
ATOM 728 O O . VAL A 1 97 ? 3.167 -3.593 2.279 1.00 97.44 97 VAL A O 1
ATOM 731 N N . ASP A 1 98 ? 2.429 -5.687 2.573 1.00 97.19 98 ASP A N 1
ATOM 732 C CA . ASP A 1 98 ? 3.065 -6.192 1.351 1.00 97.19 98 ASP A CA 1
ATOM 733 C C . ASP A 1 98 ? 2.461 -5.540 0.103 1.00 97.19 98 ASP A C 1
ATOM 735 O O . ASP A 1 98 ? 3.195 -5.127 -0.794 1.00 97.19 98 ASP A O 1
ATOM 739 N N . ALA A 1 99 ? 1.137 -5.353 0.067 1.00 97.88 99 ALA A N 1
ATOM 740 C CA . ALA A 1 99 ? 0.475 -4.644 -1.026 1.00 97.88 99 ALA A CA 1
ATOM 741 C C . ALA A 1 99 ? 0.890 -3.159 -1.101 1.00 97.88 99 ALA A C 1
ATOM 743 O O . ALA A 1 99 ? 1.103 -2.631 -2.195 1.00 97.88 99 ALA A O 1
ATOM 744 N N . ALA A 1 100 ? 1.046 -2.497 0.051 1.00 96.50 100 ALA A N 1
ATOM 745 C CA . ALA A 1 100 ? 1.550 -1.128 0.178 1.00 96.50 100 ALA A CA 1
ATOM 746 C C . ALA A 1 100 ? 3.013 -1.003 -0.280 1.00 96.50 100 ALA A C 1
ATOM 748 O O . ALA A 1 100 ? 3.364 -0.067 -0.993 1.00 96.50 100 ALA A O 1
ATOM 749 N N . CYS A 1 101 ? 3.863 -1.968 0.068 1.00 95.31 101 CYS A N 1
ATOM 750 C CA . CYS A 1 101 ? 5.241 -2.011 -0.405 1.00 95.31 101 CYS A CA 1
ATOM 751 C C . CYS A 1 101 ? 5.326 -2.298 -1.908 1.00 95.31 101 CYS A C 1
ATOM 753 O O . CYS A 1 101 ? 6.153 -1.683 -2.580 1.00 95.31 101 CYS A O 1
ATOM 755 N N . ALA A 1 102 ? 4.479 -3.187 -2.435 1.00 96.88 102 ALA A N 1
ATOM 756 C CA . ALA A 1 102 ? 4.440 -3.540 -3.852 1.00 96.88 102 ALA A CA 1
ATOM 757 C C . ALA A 1 102 ? 4.038 -2.348 -4.732 1.00 96.88 102 ALA A C 1
ATOM 759 O O . ALA A 1 102 ? 4.713 -2.060 -5.718 1.00 96.88 102 ALA A O 1
ATOM 760 N N . THR A 1 103 ? 2.987 -1.609 -4.353 1.00 96.62 103 THR A N 1
ATOM 761 C CA . THR A 1 103 ? 2.518 -0.447 -5.131 1.00 96.62 103 THR A CA 1
ATOM 762 C C . THR A 1 103 ? 3.560 0.668 -5.233 1.00 96.62 103 THR A C 1
ATOM 764 O O . THR A 1 103 ? 3.542 1.406 -6.214 1.00 96.62 103 THR A O 1
ATOM 767 N N . SER A 1 104 ? 4.488 0.766 -4.271 1.00 93.81 104 SER A N 1
ATOM 768 C CA . SER A 1 104 ? 5.545 1.786 -4.210 1.00 93.81 104 SER A CA 1
ATOM 769 C C . SER A 1 104 ? 6.969 1.218 -4.350 1.00 93.81 104 SER A C 1
ATOM 771 O O . SER A 1 104 ? 7.938 1.805 -3.853 1.00 93.81 104 SER A O 1
ATOM 773 N N . ALA A 1 105 ? 7.131 0.041 -4.960 1.00 94.12 105 ALA A N 1
ATOM 774 C CA . ALA A 1 105 ? 8.433 -0.589 -5.193 1.00 94.12 105 ALA A CA 1
ATOM 775 C C . ALA A 1 105 ? 9.106 -0.029 -6.461 1.00 94.12 105 ALA A C 1
ATOM 777 O O . ALA A 1 105 ? 9.171 -0.691 -7.497 1.00 94.12 105 ALA A O 1
ATOM 778 N N . ILE A 1 106 ? 9.556 1.229 -6.392 1.00 92.56 106 ILE A N 1
ATOM 779 C CA . ILE A 1 106 ? 10.220 1.945 -7.495 1.00 92.56 106 ILE A CA 1
ATOM 780 C C . ILE A 1 106 ? 11.438 1.137 -7.976 1.00 92.56 106 ILE A C 1
ATOM 782 O O . ILE A 1 106 ? 12.367 0.943 -7.186 1.00 92.56 106 ILE A O 1
ATOM 786 N N . PRO A 1 107 ? 11.483 0.689 -9.248 1.00 90.06 107 PRO A N 1
ATOM 787 C CA . PRO A 1 107 ? 12.626 -0.052 -9.769 1.00 90.06 107 PRO A CA 1
ATOM 788 C C . PRO A 1 107 ? 13.939 0.703 -9.572 1.00 90.06 107 PRO A C 1
ATOM 790 O O . PRO A 1 107 ? 13.976 1.926 -9.685 1.00 90.06 107 PRO A O 1
ATOM 793 N N . LEU A 1 108 ? 15.020 -0.039 -9.320 1.00 90.12 108 LEU A N 1
ATOM 794 C CA . LEU A 1 108 ? 16.372 0.470 -9.027 1.00 90.12 108 LEU A CA 1
ATOM 795 C C . LEU A 1 108 ? 16.529 1.192 -7.680 1.00 90.12 108 LEU A C 1
ATOM 797 O O . LEU A 1 108 ? 17.656 1.310 -7.210 1.00 90.12 108 LEU A O 1
ATOM 801 N N . TYR A 1 109 ? 15.439 1.641 -7.056 1.00 87.75 109 TYR A N 1
ATOM 802 C CA . TYR A 1 109 ? 15.473 2.307 -5.754 1.00 87.75 109 TYR A CA 1
ATOM 803 C C . TYR A 1 109 ? 15.027 1.380 -4.620 1.00 87.75 109 TYR A C 1
ATOM 805 O O . TYR A 1 109 ? 15.663 1.307 -3.573 1.00 87.75 109 TYR A O 1
ATOM 813 N N . PHE A 1 110 ? 13.952 0.627 -4.850 1.00 90.31 110 PHE A N 1
ATOM 814 C CA . PHE A 1 110 ? 13.405 -0.345 -3.915 1.00 90.31 110 PHE A CA 1
ATOM 815 C C . PHE A 1 110 ? 13.462 -1.756 -4.511 1.00 90.31 110 PHE A C 1
ATOM 817 O O . PHE A 1 110 ? 13.246 -1.921 -5.716 1.00 90.31 110 PHE A O 1
ATOM 824 N N . PRO A 1 111 ? 13.720 -2.790 -3.689 1.00 92.19 111 PRO A N 1
ATOM 825 C CA . PRO A 1 111 ? 13.621 -4.166 -4.143 1.00 92.19 111 PRO A CA 1
ATOM 826 C C . PRO A 1 111 ? 12.180 -4.483 -4.584 1.00 92.19 111 PRO A C 1
ATOM 828 O O . PRO A 1 111 ? 11.224 -3.974 -3.986 1.00 92.19 111 PRO A O 1
ATOM 831 N N . PRO A 1 112 ? 12.005 -5.324 -5.619 1.00 94.81 112 PRO A N 1
ATOM 832 C CA . PRO A 1 112 ? 10.688 -5.804 -6.006 1.00 94.81 112 PRO A CA 1
ATOM 833 C C . PRO A 1 112 ? 10.086 -6.667 -4.892 1.00 94.81 112 PRO A C 1
ATOM 835 O O . PRO A 1 112 ? 10.794 -7.384 -4.182 1.00 94.81 112 PRO A O 1
ATOM 838 N N . VAL A 1 113 ? 8.763 -6.634 -4.768 1.00 96.75 113 VAL A N 1
ATOM 839 C CA . VAL A 1 113 ? 8.024 -7.387 -3.747 1.00 96.75 113 VAL A CA 1
ATOM 840 C C . VAL A 1 113 ? 7.426 -8.627 -4.396 1.00 96.75 113 VAL A C 1
ATOM 842 O O . VAL A 1 113 ? 6.788 -8.519 -5.436 1.00 96.75 113 VAL A O 1
ATOM 845 N N . SER A 1 114 ? 7.632 -9.809 -3.814 1.00 96.88 114 SER A N 1
ATOM 846 C CA . SER A 1 114 ? 7.120 -11.067 -4.376 1.00 96.88 114 SER A CA 1
ATOM 847 C C . SER A 1 114 ? 6.199 -11.785 -3.399 1.00 96.88 114 SER A C 1
ATOM 849 O O . SER A 1 114 ? 6.548 -11.967 -2.235 1.00 96.88 114 SER A O 1
ATOM 851 N N . PHE A 1 115 ? 5.042 -12.217 -3.889 1.00 95.81 115 PHE A N 1
ATOM 852 C CA . PHE A 1 115 ? 4.081 -13.062 -3.179 1.00 95.81 115 PHE A CA 1
ATOM 853 C C . PHE A 1 115 ? 3.224 -13.815 -4.202 1.00 95.81 115 PHE A C 1
ATOM 855 O O . PHE A 1 115 ? 3.137 -13.413 -5.361 1.00 95.81 115 PHE A O 1
ATOM 862 N N . ASP A 1 116 ? 2.637 -14.941 -3.795 1.00 91.56 116 ASP A N 1
ATOM 863 C CA . ASP A 1 116 ? 1.757 -15.774 -4.635 1.00 91.56 116 ASP A CA 1
ATOM 864 C C . ASP A 1 116 ? 2.348 -16.173 -6.005 1.00 91.56 116 ASP A C 1
ATOM 866 O O . ASP A 1 116 ? 1.632 -16.352 -6.990 1.00 91.56 116 ASP A O 1
ATOM 870 N N . GLY A 1 117 ? 3.677 -16.326 -6.078 1.00 95.38 117 GLY A N 1
ATOM 871 C CA . GLY A 1 117 ? 4.389 -16.698 -7.306 1.00 95.38 117 GLY A CA 1
ATOM 872 C C . GLY A 1 117 ? 4.496 -15.581 -8.352 1.00 95.38 117 GLY A C 1
ATOM 873 O O . GLY A 1 117 ? 4.878 -15.855 -9.489 1.00 95.38 117 GLY A O 1
ATOM 874 N N . ASP A 1 118 ? 4.171 -14.342 -7.987 1.00 97.25 118 ASP A N 1
ATOM 875 C CA . ASP A 1 118 ? 4.286 -13.151 -8.828 1.00 97.25 118 ASP A CA 1
ATOM 876 C C . ASP A 1 118 ? 5.277 -12.150 -8.206 1.00 97.25 118 ASP A C 1
ATOM 878 O O . ASP A 1 118 ? 5.558 -12.185 -7.003 1.00 97.25 118 ASP A O 1
ATOM 882 N N . THR A 1 119 ? 5.839 -11.276 -9.037 1.00 98.12 119 THR A N 1
ATOM 883 C CA . THR A 1 119 ? 6.826 -10.269 -8.636 1.00 98.12 119 THR A CA 1
ATOM 884 C C . THR A 1 119 ? 6.338 -8.897 -9.064 1.00 98.12 119 THR A C 1
ATOM 886 O O . THR A 1 119 ? 6.044 -8.661 -10.236 1.00 98.12 119 THR A O 1
ATOM 889 N N . PHE A 1 120 ? 6.282 -7.981 -8.107 1.00 98.25 120 PHE A N 1
ATOM 890 C CA . PHE A 1 120 ? 5.655 -6.681 -8.245 1.00 98.25 120 PHE A CA 1
ATOM 891 C C . PHE A 1 120 ? 6.655 -5.541 -8.080 1.00 98.25 120 PHE A C 1
ATOM 893 O O . PHE A 1 120 ? 7.547 -5.575 -7.227 1.00 98.25 120 PHE A O 1
ATOM 900 N N . VAL A 1 121 ? 6.453 -4.505 -8.885 1.00 97.56 121 VAL A N 1
ATOM 901 C CA . VAL A 1 121 ? 7.129 -3.207 -8.803 1.00 97.56 121 VAL A CA 1
ATOM 902 C C . VAL A 1 121 ? 6.090 -2.083 -8.796 1.00 97.56 121 VAL A C 1
ATOM 904 O O . VAL A 1 121 ? 4.889 -2.336 -8.927 1.00 97.56 121 VAL A O 1
ATOM 907 N N . ASP A 1 122 ? 6.555 -0.841 -8.661 1.00 96.00 122 ASP A N 1
ATOM 908 C CA . ASP A 1 122 ? 5.708 0.349 -8.563 1.00 96.00 122 ASP A CA 1
ATOM 909 C C . ASP A 1 122 ? 4.617 0.395 -9.650 1.00 96.00 122 ASP A C 1
ATOM 911 O O . ASP A 1 122 ? 4.862 0.169 -10.844 1.00 96.00 122 ASP A O 1
ATOM 915 N N . GLY A 1 123 ? 3.382 0.666 -9.224 1.00 95.25 123 GLY A N 1
ATOM 916 C CA . GLY A 1 123 ? 2.219 0.695 -10.109 1.00 95.25 123 GLY A CA 1
ATOM 917 C C . GLY A 1 123 ? 2.230 1.859 -11.096 1.00 95.25 123 GLY A C 1
ATOM 918 O O . GLY A 1 123 ? 1.605 1.756 -12.150 1.00 95.25 123 GLY A O 1
ATOM 919 N N . CYS A 1 124 ? 2.990 2.925 -10.824 1.00 93.31 124 CYS A N 1
ATOM 920 C CA . CYS A 1 124 ? 3.133 4.044 -11.746 1.00 93.31 124 CYS A CA 1
ATOM 921 C C . CYS A 1 124 ? 3.702 3.600 -13.101 1.00 93.31 124 CYS A C 1
ATOM 923 O O . CYS A 1 124 ? 3.459 4.264 -14.097 1.00 93.31 124 CYS A O 1
ATOM 925 N N . ILE A 1 125 ? 4.413 2.472 -13.191 1.00 93.31 125 ILE A N 1
ATOM 926 C CA . ILE A 1 125 ? 4.924 1.970 -14.478 1.00 93.31 125 ILE A CA 1
ATOM 927 C C . ILE A 1 125 ? 3.788 1.597 -15.437 1.00 93.31 125 ILE A C 1
ATOM 929 O O . ILE A 1 125 ? 3.930 1.782 -16.644 1.00 93.31 125 ILE A O 1
ATOM 933 N N . SER A 1 126 ? 2.681 1.063 -14.919 1.00 93.88 126 SER A N 1
ATOM 934 C CA . SER A 1 126 ? 1.612 0.488 -15.739 1.00 93.88 126 SER A CA 1
ATOM 935 C C . SER A 1 126 ? 0.299 1.268 -15.692 1.00 93.88 126 SER A C 1
ATOM 937 O O . SER A 1 126 ? -0.359 1.384 -16.722 1.00 93.88 126 SER A O 1
ATOM 939 N N . ASP A 1 127 ? -0.075 1.827 -14.540 1.00 92.06 127 ASP A N 1
ATOM 940 C CA . ASP A 1 127 ? -1.302 2.612 -14.377 1.00 92.06 127 ASP A CA 1
ATOM 941 C C . ASP A 1 127 ? -1.126 3.692 -13.283 1.00 92.06 127 ASP A C 1
ATOM 943 O O . ASP A 1 127 ? -1.510 3.510 -12.124 1.00 92.06 127 ASP A O 1
ATOM 947 N N . PRO A 1 128 ? -0.508 4.840 -13.628 1.00 89.19 128 PRO A N 1
ATOM 948 C CA . PRO A 1 128 ? -0.238 5.934 -12.689 1.00 89.19 128 PRO A CA 1
ATOM 949 C C . PRO A 1 128 ? -1.479 6.752 -12.315 1.00 89.19 128 PRO A C 1
ATOM 951 O O . PRO A 1 128 ? -1.410 7.610 -11.431 1.00 89.19 128 PRO A O 1
ATOM 954 N N . TYR A 1 129 ? -2.608 6.549 -12.997 1.00 89.06 129 TYR A N 1
ATOM 955 C CA . TYR A 1 129 ? -3.842 7.284 -12.738 1.00 89.06 129 TYR A CA 1
ATOM 956 C C . TYR A 1 129 ? -5.064 6.387 -12.982 1.00 89.06 129 TYR A C 1
ATOM 958 O O . TYR A 1 129 ? -5.733 6.560 -14.003 1.00 89.06 129 TYR A O 1
ATOM 966 N N . PRO A 1 130 ? -5.386 5.476 -12.036 1.00 86.25 130 PRO A N 1
ATOM 967 C CA . PRO A 1 130 ? -6.383 4.408 -12.201 1.00 86.25 130 PRO A CA 1
ATOM 968 C C . PRO A 1 130 ? -7.835 4.922 -12.106 1.00 86.25 130 PRO A C 1
ATOM 970 O O . PRO A 1 130 ? -8.673 4.390 -11.371 1.00 86.25 130 PRO A O 1
ATOM 973 N N . VAL A 1 131 ? -8.142 6.012 -12.815 1.00 83.81 131 VAL A N 1
ATOM 974 C CA . VAL A 1 131 ? -9.429 6.719 -12.769 1.00 83.81 131 VAL A CA 1
ATOM 975 C C . VAL A 1 131 ? -10.562 5.875 -13.321 1.00 83.81 131 VAL A C 1
ATOM 977 O O . VAL A 1 131 ? -11.661 5.908 -12.770 1.00 83.81 131 VAL A O 1
ATOM 980 N N . ASP A 1 132 ? -10.279 5.059 -14.332 1.00 82.56 132 ASP A N 1
ATOM 981 C CA . ASP A 1 132 ? -11.276 4.192 -14.950 1.00 82.56 132 ASP A CA 1
ATOM 982 C C . ASP A 1 132 ? -11.828 3.180 -13.943 1.00 82.56 132 ASP A C 1
ATOM 984 O O . ASP A 1 132 ? -13.013 2.875 -13.966 1.00 82.56 132 ASP A O 1
ATOM 988 N N . ILE A 1 133 ? -11.023 2.737 -12.974 1.00 78.50 133 ILE A N 1
ATOM 989 C CA . ILE A 1 133 ? -11.485 1.834 -11.910 1.00 78.50 133 ILE A CA 1
ATOM 990 C C . ILE A 1 133 ? -12.341 2.557 -10.878 1.00 78.50 133 ILE A C 1
ATOM 992 O O . ILE A 1 133 ? -13.312 1.995 -10.366 1.00 78.50 133 ILE A O 1
ATOM 996 N N . ALA A 1 134 ? -12.004 3.804 -10.565 1.00 71.69 134 ALA A N 1
ATOM 997 C CA . ALA A 1 134 ? -12.721 4.568 -9.554 1.00 71.69 134 ALA A CA 1
ATOM 998 C C . ALA A 1 134 ? -14.061 5.130 -10.076 1.00 71.69 134 ALA A C 1
ATOM 1000 O O . ALA A 1 134 ? -15.060 5.123 -9.352 1.00 71.69 134 ALA A O 1
ATOM 1001 N N . CYS A 1 135 ? -14.114 5.557 -11.342 1.00 67.44 135 CYS A N 1
ATOM 1002 C CA . CYS A 1 135 ? -15.248 6.282 -11.925 1.00 67.44 135 CYS A CA 1
ATOM 1003 C C . CYS A 1 135 ? -16.440 5.412 -12.359 1.00 67.44 135 CYS A C 1
ATOM 1005 O O . CYS A 1 135 ? -17.486 5.964 -12.691 1.00 67.44 135 CYS A O 1
ATOM 1007 N N . ILE A 1 136 ? -16.346 4.078 -12.322 1.00 62.12 136 ILE A N 1
ATOM 1008 C CA . ILE A 1 136 ? -17.429 3.198 -12.813 1.00 62.12 136 ILE A CA 1
ATOM 1009 C C . ILE A 1 136 ? -18.713 3.302 -11.976 1.00 62.12 136 ILE A C 1
ATOM 1011 O O . ILE A 1 136 ? -19.803 3.088 -12.500 1.00 62.12 136 ILE A O 1
ATOM 1015 N N . THR A 1 137 ? -18.625 3.604 -10.675 1.00 57.81 137 THR A N 1
ATOM 1016 C CA . THR A 1 137 ? -19.772 3.389 -9.768 1.00 57.81 137 THR A CA 1
ATOM 1017 C C . THR A 1 137 ? -20.246 4.613 -8.994 1.00 57.81 137 THR A C 1
ATOM 1019 O O . THR A 1 137 ? -21.389 4.606 -8.532 1.00 57.81 137 THR A O 1
ATOM 1022 N N . ARG A 1 138 ? -19.409 5.646 -8.803 1.00 66.44 138 ARG A N 1
ATOM 1023 C CA . ARG A 1 138 ? -19.713 6.803 -7.937 1.00 66.44 138 ARG A CA 1
ATOM 1024 C C . ARG A 1 138 ? -18.912 8.058 -8.323 1.00 66.44 138 ARG A C 1
ATOM 1026 O O . ARG A 1 138 ? -17.832 7.924 -8.901 1.00 66.44 13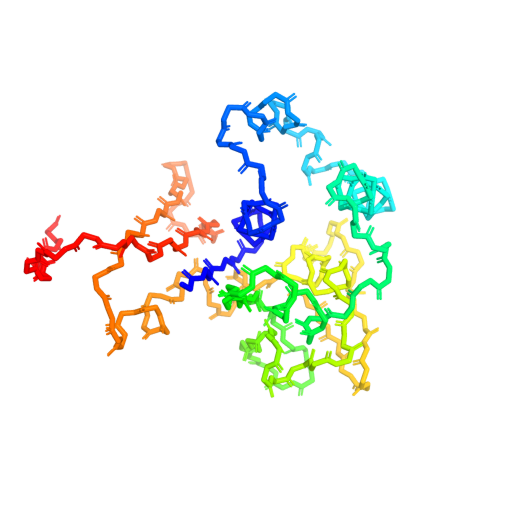8 ARG A O 1
ATOM 1033 N N . PRO A 1 139 ? -19.381 9.264 -7.939 1.00 77.06 139 PRO A N 1
ATOM 1034 C CA . PRO A 1 139 ? -18.576 10.480 -8.012 1.00 77.06 139 PRO A CA 1
ATOM 1035 C C . PRO A 1 139 ? -17.224 10.288 -7.314 1.00 77.06 139 PRO A C 1
ATOM 1037 O O . PRO A 1 139 ? -17.163 9.904 -6.145 1.00 77.06 139 PRO A O 1
ATOM 1040 N N . THR A 1 140 ? -16.142 10.541 -8.045 1.00 78.69 140 THR A N 1
ATOM 1041 C CA . THR A 1 140 ? -14.768 10.292 -7.596 1.00 78.69 140 THR A CA 1
ATOM 1042 C C . THR A 1 140 ? -13.996 11.602 -7.523 1.00 78.69 140 THR A C 1
ATOM 1044 O O . THR A 1 140 ? -13.975 12.363 -8.488 1.00 78.69 140 THR A O 1
ATOM 1047 N N . LEU A 1 141 ? -13.330 11.852 -6.393 1.00 84.50 141 LEU A N 1
ATOM 1048 C CA . LEU A 1 141 ? -12.312 12.890 -6.283 1.00 84.50 141 LEU A CA 1
ATOM 1049 C C . LEU A 1 141 ? -10.967 12.284 -6.674 1.00 84.50 141 LEU A C 1
ATOM 1051 O O . LEU A 1 141 ? -10.438 11.424 -5.967 1.00 84.50 141 LEU A O 1
ATOM 1055 N N . GLY A 1 142 ? -10.420 12.744 -7.794 1.00 84.38 142 GLY A N 1
ATOM 1056 C CA . GLY A 1 142 ? -9.095 12.346 -8.238 1.00 84.38 142 GLY A CA 1
ATOM 1057 C C . GLY A 1 142 ? -8.032 13.391 -7.940 1.00 84.38 142 GLY A C 1
ATOM 1058 O O . GLY A 1 142 ? -8.203 14.562 -8.271 1.00 84.38 142 GLY A O 1
ATOM 1059 N N . ILE A 1 143 ? -6.927 12.961 -7.330 1.00 83.88 143 ILE A N 1
ATOM 1060 C CA . ILE A 1 143 ? -5.747 13.789 -7.080 1.00 83.88 143 ILE A CA 1
ATOM 1061 C C . ILE A 1 143 ? -4.596 13.212 -7.898 1.00 83.88 143 ILE A C 1
ATOM 1063 O O . ILE A 1 143 ? -4.137 12.096 -7.649 1.00 83.88 143 ILE A O 1
ATOM 1067 N N . ARG A 1 144 ? -4.121 13.990 -8.874 1.00 82.50 144 ARG A N 1
ATOM 1068 C CA . ARG A 1 144 ? -2.949 13.663 -9.689 1.00 82.50 144 ARG A CA 1
ATOM 1069 C C . ARG A 1 144 ? -1.840 14.660 -9.406 1.00 82.50 144 ARG A C 1
ATOM 1071 O O . ARG A 1 144 ? -2.013 15.852 -9.654 1.00 82.50 144 ARG A O 1
ATOM 1078 N N . ILE A 1 145 ? -0.696 14.167 -8.947 1.00 76.44 145 ILE A N 1
ATOM 1079 C CA . ILE A 1 145 ? 0.495 14.994 -8.770 1.00 76.44 145 ILE A CA 1
ATOM 1080 C C . ILE A 1 145 ? 1.241 14.999 -10.105 1.00 76.44 145 ILE A C 1
ATOM 1082 O O . ILE A 1 145 ? 1.614 13.944 -10.615 1.00 76.44 145 ILE A O 1
ATOM 1086 N N . LYS A 1 146 ? 1.407 16.177 -10.711 1.00 69.31 146 LYS A N 1
ATOM 1087 C CA . LYS A 1 146 ? 2.208 16.353 -11.929 1.00 69.31 146 LYS A CA 1
ATOM 1088 C C . LYS A 1 146 ? 3.543 16.981 -11.549 1.00 69.31 146 LYS A C 1
ATOM 1090 O O . LYS A 1 146 ? 3.550 17.991 -10.851 1.00 69.31 146 LYS A O 1
ATOM 1095 N N . ASP A 1 147 ? 4.640 16.409 -12.034 1.00 61.22 147 ASP A N 1
ATOM 1096 C CA . ASP A 1 147 ? 5.926 17.104 -12.044 1.00 61.22 147 ASP A CA 1
ATOM 1097 C C . ASP A 1 147 ? 5.922 18.122 -13.197 1.00 61.22 147 ASP A C 1
ATOM 1099 O O . ASP A 1 147 ? 5.629 17.776 -14.344 1.00 61.22 147 ASP A O 1
ATOM 1103 N N . SER A 1 148 ? 6.196 19.389 -12.892 1.00 49.66 148 SER A N 1
ATOM 1104 C CA . SER A 1 148 ? 6.306 20.471 -13.874 1.00 49.66 148 SER A CA 1
ATOM 1105 C C . SER A 1 148 ? 7.692 20.554 -14.527 1.00 49.66 148 SER A C 1
ATOM 1107 O O . SER A 1 148 ? 7.823 21.221 -15.552 1.00 49.66 148 SER A O 1
ATOM 1109 N N . ALA A 1 149 ? 8.709 19.876 -13.980 1.00 50.91 149 ALA A N 1
ATOM 1110 C CA . ALA A 1 149 ? 10.075 19.872 -14.508 1.00 50.91 149 ALA A CA 1
ATOM 1111 C C . ALA A 1 149 ? 10.331 18.754 -15.538 1.00 50.91 149 ALA A C 1
ATOM 1113 O O . ALA A 1 149 ? 11.133 18.943 -16.452 1.00 50.91 149 ALA A O 1
ATOM 1114 N N . HIS A 1 150 ? 9.626 17.620 -15.442 1.00 50.50 150 HIS A N 1
ATOM 1115 C CA . HIS A 1 150 ? 9.797 16.471 -16.340 1.00 50.50 150 HIS A CA 1
ATOM 1116 C C . HIS A 1 150 ? 8.441 15.977 -16.874 1.00 50.50 150 HIS A C 1
ATOM 1118 O O . HIS A 1 150 ? 7.809 15.123 -16.249 1.00 50.50 150 HIS A O 1
ATOM 1124 N N . PRO A 1 151 ? 7.999 16.435 -18.064 1.00 44.19 151 PRO A N 1
ATOM 1125 C CA . PRO A 1 151 ? 6.681 16.121 -18.636 1.00 44.19 151 PRO A CA 1
ATOM 1126 C C . PRO A 1 151 ? 6.393 14.630 -18.913 1.00 44.19 151 PRO A C 1
ATOM 1128 O O . PRO A 1 151 ? 5.300 14.303 -19.368 1.00 44.19 151 PRO A O 1
ATOM 1131 N N . GLY A 1 152 ? 7.353 13.733 -18.670 1.00 40.56 152 GLY A N 1
ATOM 1132 C CA . GLY A 1 152 ? 7.231 12.284 -18.860 1.00 40.56 152 GLY A CA 1
ATOM 1133 C C . GLY A 1 152 ? 7.439 11.450 -17.593 1.00 40.56 152 GLY A C 1
ATOM 1134 O O . GLY A 1 152 ? 7.392 10.226 -17.679 1.00 40.56 152 GLY A O 1
ATOM 1135 N N . MET A 1 153 ? 7.684 12.070 -16.432 1.00 41.34 153 MET A N 1
ATOM 1136 C CA . MET A 1 153 ? 7.853 11.321 -15.188 1.00 41.34 153 MET A CA 1
ATOM 1137 C C . MET A 1 153 ? 6.487 10.912 -14.637 1.00 41.34 153 MET A C 1
ATOM 1139 O O . MET A 1 153 ? 5.527 11.689 -14.631 1.00 41.34 153 MET A O 1
ATOM 1143 N N . CYS A 1 154 ? 6.382 9.653 -14.226 1.00 46.69 154 CYS A N 1
ATOM 1144 C CA . CYS A 1 154 ? 5.107 9.050 -13.898 1.00 46.69 154 CYS A CA 1
ATOM 1145 C C . CYS A 1 154 ? 4.616 9.528 -12.526 1.00 46.69 154 CYS A C 1
ATOM 1147 O O . CYS A 1 154 ? 5.141 9.133 -11.488 1.00 46.69 154 CYS A O 1
ATOM 1149 N N . GLY A 1 155 ? 3.657 10.453 -12.531 1.00 51.28 155 GLY A N 1
ATOM 1150 C CA . GLY A 1 155 ? 3.128 11.064 -11.315 1.00 51.28 155 GLY A CA 1
ATOM 1151 C C . GLY A 1 155 ? 2.296 10.089 -10.484 1.00 51.28 155 GLY A C 1
ATOM 1152 O O . GLY A 1 155 ? 1.454 9.381 -11.028 1.00 51.28 155 GLY A O 1
ATOM 1153 N N . ALA A 1 156 ? 2.501 10.086 -9.166 1.00 57.06 156 ALA A N 1
ATOM 1154 C CA . ALA A 1 156 ? 1.666 9.336 -8.234 1.00 57.06 156 ALA A CA 1
ATOM 1155 C C . ALA A 1 156 ? 0.249 9.929 -8.154 1.00 57.06 156 ALA A C 1
ATOM 1157 O O . ALA A 1 156 ? 0.033 11.135 -8.345 1.00 57.06 156 ALA A O 1
ATOM 1158 N N . SER A 1 157 ? -0.729 9.083 -7.831 1.00 57.34 157 SER A N 1
ATOM 1159 C CA . SER A 1 157 ? -2.109 9.517 -7.663 1.00 57.34 157 SER A CA 1
ATOM 1160 C C . SER A 1 157 ? -2.848 8.782 -6.558 1.00 57.34 157 SER A C 1
ATOM 1162 O O . SER A 1 157 ? -2.568 7.628 -6.222 1.00 57.34 157 SER A O 1
ATOM 1164 N N . VAL A 1 158 ? -3.814 9.492 -5.988 1.00 62.38 158 VAL A N 1
ATOM 1165 C CA . VAL A 1 158 ? -4.781 8.949 -5.042 1.00 62.38 158 VAL A CA 1
ATOM 1166 C C . VAL A 1 158 ? -6.172 9.362 -5.492 1.00 62.38 158 VAL A C 1
ATOM 1168 O O . VAL A 1 158 ? -6.422 10.515 -5.850 1.00 62.38 158 VAL A O 1
ATOM 1171 N N . LEU A 1 159 ? -7.084 8.401 -5.493 1.00 59.69 159 LEU A N 1
ATOM 1172 C CA . LEU A 1 159 ? -8.480 8.590 -5.839 1.00 59.69 159 LEU A CA 1
ATOM 1173 C C . LEU A 1 159 ? -9.322 8.232 -4.614 1.00 59.69 159 LEU A C 1
ATOM 1175 O O . LEU A 1 159 ? -9.341 7.087 -4.148 1.0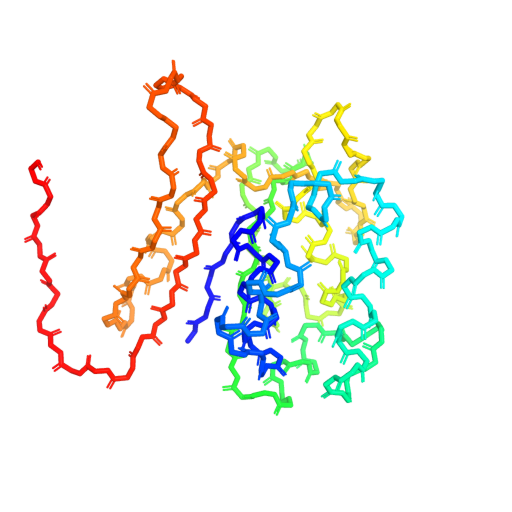0 59.69 159 LEU A O 1
ATOM 1179 N N . GLY A 1 160 ? -10.013 9.235 -4.081 1.00 52.41 160 GLY A N 1
ATOM 1180 C CA . GLY A 1 160 ? -10.946 9.093 -2.972 1.00 52.41 160 GLY A CA 1
ATOM 1181 C C . GLY A 1 160 ? -12.379 9.202 -3.476 1.00 52.41 160 GLY A C 1
ATOM 1182 O O . GLY A 1 160 ? -12.746 10.175 -4.130 1.00 52.41 160 GLY A O 1
ATOM 1183 N N . VAL A 1 161 ? -13.227 8.226 -3.161 1.00 53.62 161 VAL A N 1
ATOM 1184 C CA . VAL A 1 161 ? -14.661 8.323 -3.472 1.00 53.62 161 VAL A CA 1
ATOM 1185 C C . VAL A 1 161 ? -15.376 8.991 -2.298 1.00 53.62 161 VAL A C 1
ATOM 1187 O O . VAL A 1 161 ? -15.474 8.404 -1.217 1.00 53.62 161 VAL A O 1
ATOM 1190 N N . GLY A 1 162 ? -15.865 10.214 -2.512 1.00 35.53 162 GLY A N 1
ATOM 1191 C CA . GLY A 1 162 ? -16.706 10.942 -1.559 1.00 35.53 162 GLY A CA 1
ATOM 1192 C C . GLY A 1 162 ? -18.162 10.460 -1.586 1.00 35.53 162 GLY A C 1
ATOM 1193 O O . GLY A 1 162 ? -18.637 9.912 -2.576 1.00 35.53 162 GLY A O 1
ATOM 1194 N N . SER A 1 163 ? -18.897 10.678 -0.497 1.00 33.75 163 SER A N 1
ATOM 1195 C CA . SER A 1 163 ? -20.339 10.398 -0.384 1.00 33.75 163 SER A CA 1
ATOM 1196 C C . SER A 1 163 ? -21.232 11.529 -0.922 1.00 33.75 163 SER A C 1
ATOM 1198 O O . SER A 1 163 ? -22.437 11.520 -0.682 1.00 33.75 163 SER A O 1
ATOM 1200 N N . HIS A 1 164 ? -20.670 12.517 -1.626 1.00 32.81 164 HIS A N 1
ATOM 1201 C CA . HIS A 1 164 ? -21.425 13.676 -2.096 1.00 32.81 164 HIS A CA 1
ATOM 1202 C C . HIS A 1 164 ? -22.020 13.450 -3.488 1.00 32.81 164 HIS A C 1
ATOM 1204 O O . HIS A 1 164 ? -21.315 13.167 -4.455 1.00 32.81 164 HIS A O 1
ATOM 1210 N N . VAL A 1 165 ? -23.346 13.572 -3.558 1.00 35.78 165 VAL A N 1
ATOM 1211 C CA . VAL A 1 165 ? -24.154 13.469 -4.773 1.00 35.78 165 VAL A CA 1
ATOM 1212 C C . VAL A 1 165 ? -24.010 14.784 -5.540 1.00 35.78 165 VAL A C 1
ATOM 1214 O O . VAL A 1 165 ? -24.540 15.811 -5.129 1.00 35.78 165 VAL A O 1
ATOM 1217 N N . GLY A 1 166 ? -23.261 14.762 -6.636 1.00 34.03 166 GLY A N 1
ATOM 1218 C CA . GLY A 1 166 ? -23.135 15.872 -7.576 1.00 34.03 166 GLY A CA 1
ATOM 1219 C C . GLY A 1 166 ? -22.763 15.324 -8.955 1.00 34.03 166 GLY A C 1
ATOM 1220 O O . GLY A 1 166 ? -22.068 14.305 -9.015 1.00 34.03 166 GLY A O 1
ATOM 1221 N N . PRO A 1 167 ? -23.269 15.913 -10.053 1.00 33.03 167 PRO A N 1
ATOM 1222 C CA . PRO A 1 167 ? -23.080 15.365 -11.389 1.00 33.03 167 PRO A CA 1
ATOM 1223 C C . PRO A 1 167 ? -21.593 15.290 -11.746 1.00 33.03 167 PRO A C 1
ATOM 1225 O O . PRO A 1 167 ? -20.817 16.198 -11.454 1.00 33.03 167 PRO A O 1
ATOM 1228 N N . CYS A 1 168 ? -21.222 14.170 -12.366 1.00 35.59 168 CYS A N 1
ATOM 1229 C CA . CYS A 1 168 ? -19.896 13.895 -12.897 1.00 35.59 168 CYS A CA 1
ATOM 1230 C C . CYS A 1 168 ? -19.508 15.014 -13.872 1.00 35.59 168 CYS A C 1
ATOM 1232 O O . CYS A 1 168 ? -20.056 15.092 -14.969 1.00 35.59 168 CYS A O 1
ATOM 1234 N N . LEU A 1 169 ? -18.608 15.906 -13.454 1.00 35.66 169 LEU A N 1
ATOM 1235 C CA . LEU A 1 169 ? -18.087 16.964 -14.311 1.00 35.66 169 LEU A CA 1
ATOM 1236 C C . LEU A 1 169 ? -17.177 16.330 -15.367 1.00 35.66 169 LEU A C 1
ATOM 1238 O O . LEU A 1 169 ? -16.025 15.985 -15.111 1.00 35.66 169 LEU A O 1
ATOM 1242 N N . THR A 1 170 ? -17.746 16.137 -16.552 1.00 36.56 170 THR A N 1
ATOM 1243 C CA . THR A 1 170 ? -17.023 16.015 -17.814 1.00 36.56 170 THR A CA 1
ATOM 1244 C C . THR A 1 170 ? -16.308 17.328 -18.128 1.00 36.56 170 THR A C 1
ATOM 1246 O O . THR A 1 170 ? -16.857 18.394 -17.870 1.00 36.56 170 THR A O 1
ATOM 1249 N N . GLU A 1 171 ? -15.142 17.209 -18.766 1.00 28.16 171 GLU A N 1
ATOM 1250 C CA . GLU A 1 171 ? -14.285 18.265 -19.334 1.00 28.16 171 GLU A CA 1
ATOM 1251 C C . GLU A 1 171 ? -13.120 18.743 -18.451 1.00 28.16 171 GLU A C 1
ATOM 1253 O O . GLU A 1 171 ? -13.238 19.632 -17.613 1.00 28.16 171 GLU A O 1
ATOM 1258 N N . TRP A 1 172 ? -11.940 18.189 -18.740 1.00 31.17 172 TRP A N 1
ATOM 1259 C CA . TRP A 1 172 ? -10.657 18.843 -18.494 1.00 31.17 172 TRP A CA 1
ATOM 1260 C C . TRP A 1 172 ? -10.125 19.308 -19.857 1.00 31.17 172 TRP A C 1
ATOM 1262 O O . TRP A 1 172 ? -9.775 18.467 -20.687 1.00 31.17 172 TRP A O 1
ATOM 1272 N N . LYS A 1 173 ? -10.136 20.624 -20.105 1.00 26.23 173 LYS A N 1
ATOM 1273 C CA . LYS A 1 173 ? -9.344 21.274 -21.164 1.00 26.23 173 LYS A CA 1
ATOM 1274 C C . LYS A 1 173 ? -7.948 21.585 -20.643 1.00 26.23 173 LYS A C 1
ATOM 1276 O O . LYS A 1 173 ? -7.845 21.935 -19.446 1.00 26.23 173 LYS A O 1
#

Solvent-accessible surface area (backbone atoms only — not comparable to full-atom values): 9369 Å² total; per-residue (Å²): 82,32,40,12,13,20,69,21,19,46,51,39,53,43,43,63,61,65,48,49,74,68,59,44,44,73,67,55,71,48,69,59,61,77,68,47,58,64,66,59,43,52,52,48,52,29,52,55,38,40,77,58,76,38,59,60,73,35,22,25,35,56,49,28,67,73,59,73,42,53,55,36,28,26,18,17,28,69,81,77,71,36,68,41,68,40,18,48,85,74,36,32,80,44,27,48,50,57,48,39,49,14,7,47,7,41,78,97,79,30,73,68,38,70,59,98,92,41,40,21,24,23,4,38,81,58,43,30,67,65,49,76,76,55,55,76,83,48,48,58,49,75,46,74,51,76,57,89,88,45,94,81,60,69,31,44,15,32,34,44,47,58,95,65,92,60,83,80,81,78,85,87,131